Protein AF-A0A7K2YMS4-F1 (afdb_monomer_lite)

Radius of gyration: 18.71 Å; chains: 1; bounding box: 69×45×43 Å

Secondary structure (DSSP, 8-state):
----SSSHHHHHHHHHHHTT---EEEEEETTTTEE-SS-BSSHHHHHHHHHHHHHHHSS-GGGGGGEEEEEE-HHHHHHHHHHTT-TT---SSPBPPS---PPPHHHHHHHHHTTT--TT-HHHHHHHHHHHHHTTSPPPPPPP-

Sequence (145 aa):
MTTTTTDGCGLLAELLAAKQLDIGIIWHCASCPVQGRRIHHHIDAARHDAAYHAIGHHRDTFALTHITLRLIGERERQVRLTSARDTAVLLVPPLEPWDTDPLSPLQLERACDAVDCAPDARHRRRRKETAAVDERTPAPPMPRR

Structure (mmCIF, N/CA/C/O backbone):
data_AF-A0A7K2YMS4-F1
#
_entry.id   AF-A0A7K2YMS4-F1
#
loop_
_atom_site.group_PDB
_atom_site.id
_atom_site.type_symbol
_atom_site.label_atom_id
_atom_site.label_alt_id
_atom_site.label_comp_id
_atom_site.label_asym_id
_atom_site.label_entity_id
_atom_site.label_seq_id
_atom_site.pdbx_PDB_ins_code
_atom_site.Cartn_x
_atom_site.Cartn_y
_atom_site.Cartn_z
_atom_site.occupancy
_atom_site.B_iso_or_equiv
_atom_site.auth_seq_id
_atom_site.auth_comp_id
_atom_site.auth_asym_id
_atom_site.auth_atom_id
_atom_site.pdbx_PDB_model_num
ATOM 1 N N . MET A 1 1 ? -10.713 -21.580 -15.108 1.00 33.06 1 MET A N 1
ATOM 2 C CA . MET A 1 1 ? -9.999 -21.249 -13.857 1.00 33.06 1 MET A CA 1
ATOM 3 C C . MET A 1 1 ? -10.353 -19.815 -13.506 1.00 33.06 1 MET A C 1
ATOM 5 O O . MET A 1 1 ? -10.122 -18.938 -14.322 1.00 33.06 1 MET A O 1
ATOM 9 N N . THR A 1 2 ? -11.036 -19.606 -12.384 1.00 32.66 2 THR A N 1
ATOM 10 C CA . THR A 1 2 ? -11.637 -18.329 -11.961 1.00 32.66 2 THR A CA 1
ATOM 11 C C . THR A 1 2 ? -10.658 -17.520 -11.112 1.00 32.66 2 THR A C 1
ATOM 13 O O . THR A 1 2 ? -10.420 -17.846 -9.952 1.00 32.66 2 THR A O 1
ATOM 16 N N . THR A 1 3 ? -10.078 -16.478 -11.702 1.00 38.44 3 THR A N 1
ATOM 17 C CA . THR A 1 3 ? -9.278 -15.441 -11.038 1.00 38.44 3 THR A CA 1
ATOM 18 C C . THR A 1 3 ? -10.214 -14.357 -10.502 1.00 38.44 3 THR A C 1
ATOM 20 O O . THR A 1 3 ? -10.563 -13.435 -11.233 1.00 38.44 3 THR A O 1
ATOM 23 N N . THR A 1 4 ? -10.678 -14.479 -9.255 1.00 40.62 4 THR A N 1
ATOM 24 C CA . THR A 1 4 ? -11.710 -13.563 -8.720 1.00 40.62 4 THR A CA 1
ATOM 25 C C . THR A 1 4 ? -11.505 -13.161 -7.259 1.00 40.62 4 THR A C 1
ATOM 27 O O . THR A 1 4 ? -12.470 -13.011 -6.517 1.00 40.62 4 THR A O 1
ATOM 30 N N . THR A 1 5 ? -10.265 -12.975 -6.805 1.00 43.66 5 THR A N 1
ATOM 31 C CA . THR A 1 5 ? -10.010 -12.577 -5.404 1.00 43.66 5 THR A CA 1
ATOM 32 C C . THR A 1 5 ? -9.341 -11.215 -5.220 1.00 43.66 5 THR A C 1
ATOM 34 O O . THR A 1 5 ? -9.448 -10.660 -4.131 1.00 43.66 5 THR A O 1
ATOM 37 N N . THR A 1 6 ? -8.763 -10.599 -6.257 1.00 47.28 6 THR A N 1
ATOM 38 C CA . THR A 1 6 ? -8.071 -9.297 -6.109 1.00 47.28 6 THR A CA 1
ATOM 39 C C . THR A 1 6 ? -8.922 -8.082 -6.514 1.00 47.28 6 THR A C 1
ATOM 41 O O . THR A 1 6 ? -8.663 -6.980 -6.031 1.00 47.28 6 THR A O 1
ATOM 44 N N . ASP A 1 7 ? -9.970 -8.267 -7.326 1.00 53.38 7 ASP A N 1
ATOM 45 C CA . ASP A 1 7 ? -10.845 -7.171 -7.797 1.00 53.38 7 ASP A CA 1
ATOM 46 C C . ASP A 1 7 ? -12.041 -6.889 -6.878 1.00 53.38 7 ASP A C 1
ATOM 48 O O . ASP A 1 7 ? -12.624 -5.804 -6.914 1.00 53.38 7 ASP A O 1
ATOM 52 N N . GLY A 1 8 ? -12.381 -7.830 -5.991 1.00 55.91 8 GLY A N 1
ATOM 53 C CA . GLY A 1 8 ? -13.523 -7.691 -5.084 1.00 55.91 8 GLY A CA 1
ATOM 54 C C . GLY A 1 8 ? -13.382 -6.530 -4.096 1.00 55.91 8 GLY A C 1
ATOM 55 O O . GLY A 1 8 ? -14.371 -5.876 -3.783 1.00 55.91 8 GLY A O 1
ATOM 56 N N . CYS A 1 9 ? -12.161 -6.223 -3.639 1.00 58.75 9 CYS A N 1
ATOM 57 C CA . CYS A 1 9 ? -11.933 -5.117 -2.702 1.00 58.75 9 CYS A CA 1
ATOM 58 C C . CYS A 1 9 ? -12.060 -3.740 -3.367 1.00 58.75 9 CYS A C 1
ATOM 60 O O . CYS A 1 9 ? -12.560 -2.816 -2.733 1.00 58.75 9 CYS A O 1
ATOM 62 N N . GLY A 1 10 ? -11.620 -3.596 -4.621 1.00 61.56 10 GLY A N 1
ATOM 63 C CA . GLY A 1 10 ? -11.646 -2.316 -5.338 1.00 61.56 10 GLY A CA 1
ATOM 64 C C . GLY A 1 10 ? -13.066 -1.926 -5.718 1.00 61.56 10 GLY A C 1
ATOM 65 O O . GLY A 1 10 ? -13.541 -0.866 -5.318 1.00 61.56 10 GLY A O 1
ATOM 66 N N . LEU A 1 11 ? -13.783 -2.849 -6.364 1.00 64.31 11 LEU A N 1
ATOM 67 C CA . LEU A 1 11 ? -15.171 -2.632 -6.762 1.00 64.31 11 LEU A CA 1
ATOM 68 C C . LEU A 1 11 ? -16.078 -2.399 -5.545 1.00 64.31 11 LEU A C 1
ATOM 70 O O . LEU A 1 11 ? -16.936 -1.522 -5.569 1.00 64.31 11 LEU A O 1
ATOM 74 N N . LEU A 1 12 ? -15.879 -3.149 -4.456 1.00 65.19 12 LEU A N 1
ATOM 75 C CA . LEU A 1 12 ? -16.646 -2.951 -3.229 1.00 65.19 12 LEU A CA 1
ATOM 76 C C . LEU A 1 12 ? -16.321 -1.602 -2.570 1.00 65.19 12 LEU A C 1
ATOM 78 O O . LEU A 1 12 ? -17.242 -0.914 -2.147 1.00 65.19 12 LEU A O 1
ATOM 82 N N . ALA A 1 13 ? -15.054 -1.183 -2.514 1.00 62.00 13 ALA A N 1
ATOM 83 C CA . ALA A 1 13 ? -14.692 0.131 -1.982 1.00 62.00 13 ALA A CA 1
ATOM 84 C C . ALA A 1 13 ? -15.297 1.275 -2.808 1.00 62.00 13 ALA A C 1
ATOM 86 O O . ALA A 1 13 ? -15.860 2.202 -2.233 1.00 62.00 13 ALA A O 1
ATOM 87 N N . GLU A 1 14 ? -15.247 1.190 -4.137 1.00 66.44 14 GLU A N 1
ATOM 88 C CA . GLU A 1 14 ? -15.843 2.181 -5.039 1.00 66.44 14 GLU A CA 1
ATOM 89 C C . GLU A 1 14 ? -17.368 2.240 -4.896 1.00 66.44 14 GLU A C 1
ATOM 91 O O . GLU A 1 14 ? -17.947 3.323 -4.779 1.00 66.44 14 GLU A O 1
ATOM 96 N N . LEU A 1 15 ? -18.027 1.080 -4.828 1.00 63.38 15 LEU A N 1
ATOM 97 C CA . LEU A 1 15 ? -19.471 0.993 -4.616 1.00 63.38 15 LEU A CA 1
ATOM 98 C C . LEU A 1 15 ? -19.884 1.535 -3.245 1.00 63.38 15 LEU A C 1
ATOM 100 O O . LEU A 1 15 ? -20.904 2.213 -3.138 1.00 63.38 15 LEU A O 1
ATOM 104 N N . LEU A 1 16 ? -19.110 1.267 -2.193 1.00 63.38 16 LEU A N 1
ATOM 105 C CA . LEU A 1 16 ? -19.408 1.757 -0.849 1.00 63.38 16 LEU A CA 1
ATOM 106 C C . LEU A 1 16 ? -19.089 3.256 -0.707 1.00 63.38 16 LEU A C 1
ATOM 108 O O . LEU A 1 16 ? -19.863 3.972 -0.071 1.00 63.38 16 LEU A O 1
ATOM 112 N N . ALA A 1 17 ? -18.054 3.763 -1.383 1.00 60.44 17 ALA A N 1
ATOM 113 C CA . ALA A 1 17 ? -17.784 5.197 -1.499 1.00 60.44 17 ALA A CA 1
ATOM 114 C C . ALA A 1 17 ? -18.919 5.929 -2.239 1.00 60.44 17 ALA A C 1
ATOM 116 O O . ALA A 1 17 ? -19.362 6.990 -1.799 1.00 60.44 17 ALA A O 1
ATOM 117 N N . ALA A 1 18 ? -19.474 5.331 -3.301 1.00 63.12 18 ALA A N 1
ATOM 118 C CA . ALA A 1 18 ? -20.666 5.845 -3.981 1.00 63.12 18 ALA A CA 1
ATOM 119 C C . ALA A 1 18 ? -21.921 5.837 -3.081 1.00 63.12 18 ALA A C 1
ATOM 121 O O . ALA A 1 18 ? -22.843 6.626 -3.290 1.00 63.12 18 ALA A O 1
ATOM 122 N N . LYS A 1 19 ? -21.951 4.980 -2.052 1.00 64.00 19 LYS A N 1
ATOM 123 C CA . LYS A 1 19 ? -22.968 4.963 -0.986 1.00 64.00 19 LYS A CA 1
ATOM 124 C C . LYS A 1 19 ? -22.626 5.870 0.208 1.00 64.00 19 LYS A C 1
ATOM 126 O O . LYS A 1 19 ? -23.338 5.814 1.204 1.00 64.00 19 LYS A O 1
ATOM 131 N N . GLN A 1 20 ? -21.590 6.711 0.101 1.00 62.38 20 GLN A N 1
ATOM 132 C CA . GLN A 1 20 ? -21.091 7.608 1.158 1.00 62.38 20 GLN A CA 1
ATOM 133 C C . GLN A 1 20 ? -20.643 6.893 2.442 1.00 62.38 20 GLN A C 1
ATOM 135 O O . GLN A 1 20 ? -20.592 7.500 3.509 1.00 62.38 20 GLN A O 1
ATOM 140 N N . LEU A 1 21 ? -20.305 5.605 2.363 1.00 62.16 21 LEU A N 1
ATOM 141 C CA . LEU A 1 21 ? -19.732 4.895 3.498 1.00 62.16 21 LEU A CA 1
ATOM 142 C C . LEU A 1 21 ? -18.247 5.247 3.594 1.00 62.16 21 LEU A C 1
ATOM 144 O O . LEU A 1 21 ? -17.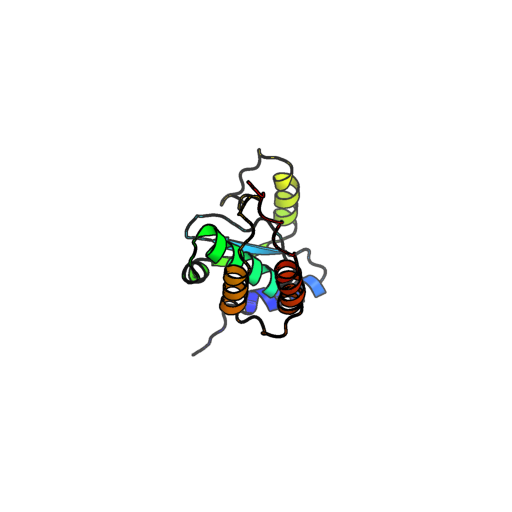506 5.112 2.619 1.00 62.16 21 LEU A O 1
ATOM 148 N N . ASP A 1 22 ? -17.818 5.705 4.770 1.00 70.12 22 ASP A N 1
ATOM 149 C CA . ASP A 1 22 ? -16.439 6.117 5.036 1.00 70.12 22 ASP A CA 1
ATOM 150 C C . ASP A 1 22 ? -15.529 4.887 5.165 1.00 70.12 22 ASP A C 1
ATOM 152 O O . ASP A 1 22 ? -15.250 4.378 6.256 1.00 70.12 22 ASP A O 1
ATOM 156 N N . ILE A 1 23 ? -15.139 4.352 4.007 1.00 78.75 23 ILE A N 1
ATOM 157 C CA . ILE A 1 23 ? -14.329 3.145 3.875 1.00 78.75 23 ILE A CA 1
ATOM 158 C C . ILE A 1 23 ? -12.979 3.497 3.268 1.00 78.75 23 ILE A C 1
ATOM 160 O O . ILE A 1 23 ? -12.867 4.202 2.262 1.00 78.75 23 ILE A O 1
ATOM 164 N N . GLY A 1 24 ? -11.940 2.983 3.913 1.00 88.50 24 GLY A N 1
ATOM 165 C CA . GLY A 1 24 ? -10.562 3.084 3.469 1.00 88.50 24 GLY A CA 1
ATOM 166 C C . GLY A 1 24 ? -10.006 1.737 3.028 1.00 88.50 24 GLY A C 1
ATOM 167 O O . GLY A 1 24 ? -10.483 0.681 3.439 1.00 88.50 24 GLY A O 1
ATOM 168 N N . ILE A 1 25 ? -8.950 1.782 2.228 1.00 91.25 25 ILE A N 1
ATOM 169 C CA . ILE A 1 25 ? -8.142 0.639 1.819 1.00 91.25 25 ILE A CA 1
ATOM 170 C C . ILE A 1 25 ? -6.756 0.820 2.430 1.00 91.25 25 ILE A C 1
ATOM 172 O O . ILE A 1 25 ? -6.129 1.871 2.286 1.00 91.25 25 ILE A O 1
ATOM 176 N N . ILE A 1 26 ? -6.276 -0.218 3.100 1.00 93.25 26 ILE A N 1
ATOM 177 C CA . ILE A 1 26 ? -4.902 -0.322 3.592 1.00 93.25 26 ILE A CA 1
ATOM 178 C C . ILE A 1 26 ? -4.280 -1.610 3.061 1.00 93.25 26 ILE A C 1
ATOM 180 O O . ILE A 1 26 ? -4.984 -2.489 2.563 1.00 93.25 26 ILE A O 1
ATOM 184 N N . TRP A 1 27 ? -2.976 -1.760 3.248 1.00 94.50 27 TRP A N 1
ATOM 185 C CA . TRP A 1 27 ? -2.283 -3.024 3.046 1.00 94.50 27 TRP A CA 1
ATOM 186 C C . TRP A 1 27 ? -1.751 -3.588 4.369 1.00 94.50 27 TRP A C 1
ATOM 188 O O . TRP A 1 27 ? -1.592 -2.862 5.351 1.00 94.50 27 TRP A O 1
ATOM 198 N N . HIS A 1 28 ? -1.488 -4.890 4.403 1.00 95.12 28 HIS A N 1
ATOM 199 C CA . HIS A 1 28 ? -0.872 -5.604 5.519 1.00 95.12 28 HIS A CA 1
ATOM 200 C C . HIS A 1 28 ? 0.167 -6.589 4.982 1.00 95.12 28 HIS A C 1
ATOM 202 O O . HIS A 1 28 ? -0.175 -7.436 4.156 1.00 95.12 28 HIS A O 1
ATOM 208 N N . CYS A 1 29 ? 1.409 -6.473 5.452 1.00 93.94 29 CYS A N 1
ATOM 209 C CA . CYS A 1 29 ? 2.521 -7.345 5.100 1.00 93.94 29 CYS A CA 1
ATOM 210 C C . CYS A 1 29 ? 2.689 -8.440 6.152 1.00 93.94 29 CYS A C 1
ATOM 212 O O . CYS A 1 29 ? 3.035 -8.151 7.294 1.00 93.94 29 CYS A O 1
ATOM 214 N N . ALA A 1 30 ? 2.500 -9.699 5.758 1.00 93.00 30 ALA A N 1
ATOM 215 C CA . ALA A 1 30 ? 2.682 -10.841 6.648 1.00 93.00 30 ALA A CA 1
ATOM 216 C C . ALA A 1 30 ? 4.164 -11.164 6.934 1.00 93.00 30 ALA A C 1
ATOM 218 O O . ALA A 1 30 ? 4.447 -11.872 7.898 1.00 93.00 30 ALA A O 1
ATOM 219 N N . SER A 1 31 ? 5.102 -10.659 6.122 1.00 90.81 31 SER A N 1
ATOM 220 C CA . SER A 1 31 ? 6.537 -10.954 6.259 1.00 90.81 31 SER A CA 1
ATOM 221 C C . SER A 1 31 ? 7.223 -10.166 7.378 1.00 90.81 31 SER A C 1
ATOM 223 O O . SER A 1 31 ? 8.041 -10.728 8.099 1.00 90.81 31 SER A O 1
ATOM 225 N N . CYS A 1 32 ? 6.916 -8.874 7.535 1.00 90.25 32 CYS A N 1
ATOM 226 C CA . CYS A 1 32 ? 7.439 -8.025 8.622 1.00 90.25 32 CYS A CA 1
ATOM 227 C C . CYS A 1 32 ? 6.345 -7.591 9.622 1.00 90.25 32 CYS A C 1
ATOM 229 O O . CYS A 1 32 ? 6.501 -6.585 10.307 1.00 90.25 32 CYS A O 1
ATOM 231 N N . PRO A 1 33 ? 5.300 -8.421 9.789 1.00 90.31 33 PRO A N 1
ATOM 232 C CA . PRO A 1 33 ? 3.972 -8.091 10.345 1.00 90.31 33 PRO A CA 1
ATOM 233 C C . PRO A 1 33 ? 3.694 -6.599 10.600 1.00 90.31 33 PRO A C 1
ATOM 235 O O . PRO A 1 33 ? 3.481 -6.187 11.739 1.00 90.31 33 PRO A O 1
ATOM 238 N N . VAL A 1 34 ? 3.668 -5.781 9.544 1.00 91.25 34 VAL A N 1
ATOM 239 C CA . VAL A 1 34 ? 3.253 -4.368 9.622 1.00 91.25 34 VAL A CA 1
ATOM 240 C C . VAL A 1 34 ? 2.093 -4.093 8.685 1.00 91.25 34 VAL A C 1
ATOM 242 O O . VAL A 1 34 ? 1.830 -4.832 7.735 1.00 91.25 34 VAL A O 1
ATOM 245 N N . GLN A 1 35 ? 1.400 -2.992 8.931 1.00 92.38 35 GLN A N 1
ATOM 246 C CA . GLN A 1 35 ? 0.328 -2.523 8.067 1.00 92.38 35 GLN A CA 1
ATOM 247 C C . GLN A 1 35 ? 0.549 -1.092 7.597 1.00 92.38 35 GLN A C 1
ATOM 249 O O . GLN A 1 35 ? 1.140 -0.264 8.294 1.00 92.38 35 GLN A O 1
ATOM 254 N N . GLY A 1 36 ? 0.001 -0.806 6.420 1.00 90.06 36 GLY A N 1
ATOM 255 C CA . GLY A 1 36 ? 0.069 0.494 5.783 1.00 90.06 36 GLY A CA 1
ATOM 256 C C . GLY A 1 36 ? -0.459 1.588 6.694 1.00 90.06 36 GLY A C 1
ATOM 257 O O . GLY A 1 36 ? -1.540 1.489 7.288 1.00 90.06 36 GLY A O 1
ATOM 258 N N . ARG A 1 37 ? 0.336 2.648 6.805 1.00 87.06 37 ARG A N 1
ATOM 259 C CA . ARG A 1 37 ? -0.022 3.844 7.564 1.00 87.06 37 ARG A CA 1
ATOM 260 C C . ARG A 1 37 ? -1.065 4.683 6.835 1.00 87.06 37 ARG A C 1
ATOM 262 O O . ARG A 1 37 ? -1.962 5.235 7.470 1.00 87.06 37 ARG A O 1
ATOM 269 N N . ARG A 1 38 ? -0.925 4.811 5.515 1.00 87.56 38 ARG A N 1
ATOM 270 C CA . ARG A 1 38 ? -1.814 5.623 4.683 1.00 87.56 38 ARG A CA 1
ATOM 271 C C . ARG A 1 38 ? -3.118 4.882 4.424 1.00 87.56 38 ARG A C 1
ATOM 273 O O . ARG A 1 38 ? -3.132 3.678 4.187 1.00 87.56 38 ARG A O 1
ATOM 280 N N . ILE A 1 39 ? -4.207 5.638 4.470 1.00 89.56 39 ILE A N 1
ATOM 281 C CA . ILE A 1 39 ? -5.538 5.163 4.114 1.00 89.56 39 ILE A CA 1
ATOM 282 C C . ILE A 1 39 ? -5.815 5.650 2.699 1.00 89.56 39 ILE A C 1
ATOM 284 O O . ILE A 1 39 ? -5.781 6.853 2.440 1.00 89.56 39 ILE A O 1
ATOM 288 N N . HIS A 1 40 ? -6.071 4.716 1.793 1.00 89.56 40 HIS A N 1
ATOM 289 C CA . HIS A 1 40 ? -6.345 4.998 0.390 1.00 89.56 40 HIS A CA 1
ATOM 290 C C . HIS A 1 40 ? -7.833 4.833 0.100 1.00 89.56 40 HIS A C 1
ATOM 292 O O . HIS A 1 40 ? -8.519 4.061 0.761 1.00 89.56 40 HIS A O 1
ATOM 298 N N . HIS A 1 41 ? -8.327 5.526 -0.919 1.00 84.38 41 HIS A N 1
ATOM 299 C CA . HIS A 1 41 ? -9.709 5.375 -1.395 1.00 84.38 41 HIS A CA 1
ATOM 300 C C . HIS A 1 41 ? -9.786 4.714 -2.777 1.00 84.38 41 HIS A C 1
ATOM 302 O O . HIS A 1 41 ? -10.873 4.454 -3.276 1.00 84.38 41 HIS A O 1
ATOM 308 N N . HIS A 1 42 ? -8.632 4.428 -3.384 1.00 83.62 42 HIS A N 1
ATOM 309 C CA . HIS A 1 42 ? -8.517 3.772 -4.680 1.00 83.62 42 HIS A CA 1
ATOM 310 C C . HIS A 1 42 ? -7.607 2.552 -4.555 1.00 83.62 42 HIS A C 1
ATOM 312 O O . HIS A 1 42 ? -6.540 2.643 -3.936 1.00 83.62 42 HIS A O 1
ATOM 318 N N . ILE A 1 43 ? -8.004 1.426 -5.155 1.00 84.44 43 ILE A N 1
ATOM 319 C CA . ILE A 1 43 ? -7.256 0.168 -5.039 1.00 84.44 43 ILE A CA 1
ATOM 320 C C . ILE A 1 43 ? -5.840 0.301 -5.596 1.00 84.44 43 ILE A C 1
ATOM 322 O O . ILE A 1 43 ? -4.888 -0.110 -4.938 1.00 84.44 43 ILE A O 1
ATOM 326 N N . ASP A 1 44 ? -5.683 0.961 -6.744 1.00 85.12 44 ASP A N 1
ATOM 327 C CA . ASP A 1 44 ? -4.361 1.164 -7.337 1.00 85.12 44 ASP A CA 1
ATOM 328 C C . ASP A 1 44 ? -3.436 1.957 -6.418 1.00 85.12 44 ASP A C 1
ATOM 330 O O . ASP A 1 44 ? -2.280 1.580 -6.260 1.00 85.12 44 ASP A O 1
ATOM 334 N N . ALA A 1 45 ? -3.924 3.007 -5.752 1.00 85.75 45 ALA A N 1
ATOM 335 C CA . ALA A 1 45 ? -3.101 3.777 -4.821 1.00 85.75 45 ALA A CA 1
ATOM 336 C C . ALA A 1 45 ? -2.605 2.903 -3.655 1.00 85.75 45 ALA A C 1
ATOM 338 O O . ALA A 1 45 ? -1.425 2.955 -3.309 1.00 85.75 45 ALA A O 1
ATOM 339 N N . ALA A 1 46 ? -3.471 2.032 -3.124 1.00 90.38 46 ALA A N 1
ATOM 340 C CA . ALA A 1 46 ? -3.099 1.075 -2.084 1.00 90.38 46 ALA A CA 1
ATOM 341 C C . ALA A 1 46 ? -2.102 0.013 -2.580 1.00 90.38 46 ALA A C 1
ATOM 343 O O . ALA A 1 46 ? -1.167 -0.323 -1.855 1.00 90.38 46 ALA A O 1
ATOM 344 N N . ARG A 1 47 ? -2.268 -0.492 -3.813 1.00 90.38 47 ARG A N 1
ATOM 345 C CA . ARG A 1 47 ? -1.327 -1.437 -4.445 1.00 90.38 47 ARG A CA 1
ATOM 346 C C . ARG A 1 47 ? 0.051 -0.810 -4.632 1.00 90.38 47 ARG A C 1
ATOM 348 O O . ARG A 1 47 ? 1.051 -1.442 -4.312 1.0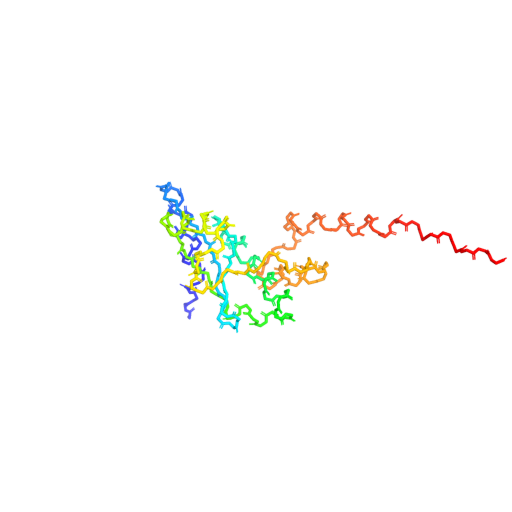0 90.38 47 ARG A O 1
ATOM 355 N N . HIS A 1 48 ? 0.111 0.437 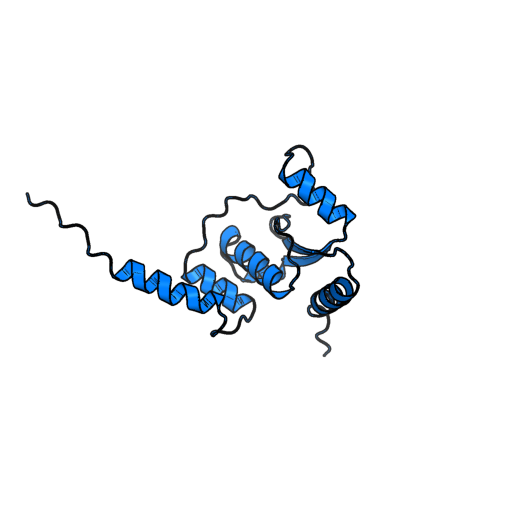-5.095 1.00 90.19 48 HIS A N 1
ATOM 356 C CA . HIS A 1 48 ? 1.380 1.149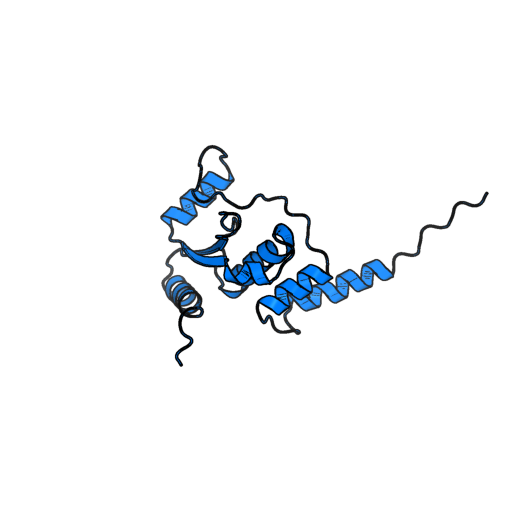 -5.235 1.00 90.19 48 HIS A CA 1
ATOM 357 C C . HIS A 1 48 ? 2.056 1.340 -3.876 1.00 90.19 48 HIS A C 1
ATOM 359 O O . HIS A 1 48 ? 3.236 1.049 -3.746 1.00 90.19 48 HIS A O 1
ATOM 365 N N . ASP A 1 49 ? 1.320 1.764 -2.849 1.00 91.12 49 ASP A N 1
ATOM 366 C CA . ASP A 1 49 ? 1.867 1.931 -1.497 1.00 91.12 49 ASP A CA 1
ATOM 367 C C . ASP A 1 49 ? 2.409 0.600 -0.929 1.00 91.12 49 ASP A C 1
ATOM 369 O O . ASP A 1 49 ? 3.509 0.557 -0.385 1.00 91.12 49 ASP A O 1
ATOM 373 N N . ALA A 1 50 ? 1.708 -0.514 -1.168 1.00 92.31 50 ALA A N 1
ATOM 374 C CA . ALA A 1 50 ? 2.183 -1.861 -0.840 1.00 92.31 50 ALA A CA 1
ATOM 375 C C . ALA A 1 50 ? 3.461 -2.255 -1.605 1.00 92.31 50 ALA A C 1
ATOM 377 O O . ALA A 1 50 ? 4.383 -2.831 -1.028 1.00 92.31 50 ALA A O 1
ATOM 378 N N . ALA A 1 51 ? 3.547 -1.935 -2.899 1.00 92.00 51 ALA A N 1
ATOM 379 C CA . ALA A 1 51 ? 4.745 -2.184 -3.700 1.00 92.00 51 ALA A CA 1
ATOM 380 C C . ALA A 1 51 ? 5.936 -1.343 -3.238 1.00 92.00 51 ALA A C 1
ATOM 382 O O . ALA A 1 51 ? 7.076 -1.810 -3.279 1.00 92.00 51 ALA A O 1
ATOM 383 N N . TYR A 1 52 ? 5.678 -0.128 -2.748 1.00 90.81 52 TYR A N 1
ATOM 384 C CA . TYR A 1 52 ? 6.719 0.712 -2.168 1.00 90.81 52 TYR A CA 1
ATOM 385 C C . TYR A 1 52 ? 7.291 0.066 -0.909 1.00 90.81 52 TYR A C 1
ATOM 387 O O . TYR A 1 52 ? 8.511 0.005 -0.772 1.00 90.81 52 TYR A O 1
ATOM 395 N N . HIS A 1 53 ? 6.436 -0.484 -0.047 1.00 91.75 53 HIS A N 1
ATOM 396 C CA . HIS A 1 53 ? 6.874 -1.260 1.108 1.00 91.75 53 HIS A CA 1
ATOM 397 C C . HIS A 1 53 ? 7.684 -2.499 0.691 1.00 91.75 53 HIS A C 1
ATOM 399 O O . HIS A 1 53 ? 8.808 -2.688 1.154 1.00 91.75 53 HIS A O 1
ATOM 405 N N . ALA A 1 54 ? 7.170 -3.316 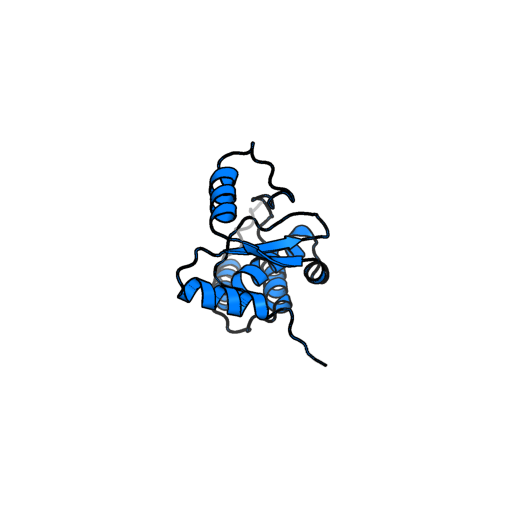-0.235 1.00 91.88 54 ALA A N 1
ATOM 406 C CA . ALA A 1 54 ? 7.862 -4.517 -0.708 1.00 91.88 54 ALA A CA 1
ATOM 407 C C . ALA A 1 54 ? 9.286 -4.211 -1.214 1.00 91.88 54 ALA A C 1
ATOM 409 O O . ALA A 1 54 ? 10.264 -4.820 -0.785 1.00 91.88 54 ALA A O 1
ATOM 410 N N . ILE A 1 55 ? 9.440 -3.207 -2.073 1.00 90.62 55 ILE A N 1
ATOM 411 C CA . ILE A 1 55 ? 10.738 -2.902 -2.688 1.00 90.62 55 ILE A CA 1
ATOM 412 C C . ILE A 1 55 ? 11.623 -2.033 -1.791 1.00 90.62 55 ILE A C 1
ATOM 414 O O . ILE A 1 55 ? 12.848 -2.149 -1.841 1.00 90.62 55 ILE A O 1
ATOM 418 N N . GLY A 1 56 ? 11.042 -1.156 -0.979 1.00 87.31 56 GLY A N 1
ATOM 419 C CA . GLY A 1 56 ? 11.795 -0.291 -0.073 1.00 87.31 56 GLY A CA 1
ATOM 420 C C . GLY A 1 56 ? 12.310 -1.030 1.138 1.00 87.31 56 GLY A C 1
ATOM 421 O O . GLY A 1 56 ? 13.494 -0.949 1.459 1.00 87.31 56 GLY A O 1
ATOM 422 N N . HIS A 1 57 ? 11.421 -1.785 1.773 1.00 89.06 57 HIS A N 1
ATOM 423 C CA . HIS A 1 57 ? 11.720 -2.490 3.003 1.00 89.06 57 HIS A CA 1
ATOM 424 C C . HIS A 1 57 ? 12.332 -3.866 2.733 1.00 89.06 57 HIS A C 1
ATOM 426 O O . HIS A 1 57 ? 13.420 -4.164 3.223 1.00 89.06 57 HIS A O 1
ATOM 432 N N . HIS A 1 58 ? 11.682 -4.692 1.908 1.00 89.06 58 HIS A N 1
ATOM 433 C CA . HIS A 1 58 ? 12.161 -6.053 1.639 1.00 89.06 58 HIS A CA 1
ATOM 434 C C . HIS A 1 58 ? 13.189 -6.131 0.507 1.00 89.06 58 HIS A C 1
ATOM 436 O O . HIS A 1 58 ? 13.830 -7.166 0.346 1.00 89.06 58 HIS A O 1
ATOM 442 N N . ARG A 1 59 ? 13.381 -5.046 -0.260 1.00 88.31 59 ARG A N 1
ATOM 443 C CA . ARG A 1 59 ? 14.273 -5.002 -1.435 1.00 88.31 59 ARG A CA 1
ATOM 444 C C . ARG A 1 59 ? 13.949 -6.066 -2.488 1.00 88.31 59 ARG A C 1
ATOM 446 O O . ARG A 1 59 ? 14.802 -6.394 -3.309 1.00 88.31 59 ARG A O 1
ATOM 453 N N . ASP A 1 60 ? 12.711 -6.555 -2.490 1.00 86.00 60 ASP A N 1
ATOM 454 C CA . ASP A 1 60 ? 12.267 -7.664 -3.326 1.00 86.00 60 ASP A CA 1
ATOM 455 C C . ASP A 1 60 ? 10.788 -7.502 -3.702 1.00 86.00 60 ASP A C 1
ATOM 457 O O . ASP A 1 60 ? 9.933 -7.215 -2.864 1.00 86.00 60 ASP A O 1
ATOM 461 N N . THR A 1 61 ? 10.480 -7.716 -4.979 1.00 84.50 61 THR A N 1
ATOM 462 C CA . THR A 1 61 ? 9.110 -7.751 -5.496 1.00 84.50 61 THR A CA 1
ATOM 463 C C . THR A 1 61 ? 8.343 -8.990 -5.041 1.00 84.50 61 THR A C 1
ATOM 465 O O . THR A 1 61 ? 7.123 -8.923 -4.935 1.00 84.50 61 THR A O 1
ATOM 468 N N . PHE A 1 62 ? 9.013 -10.105 -4.722 1.00 87.75 62 PHE A N 1
ATOM 469 C CA . PHE A 1 62 ? 8.347 -11.320 -4.236 1.00 87.75 62 PHE A CA 1
ATOM 470 C C . PHE A 1 62 ? 7.573 -11.080 -2.931 1.00 87.75 62 PHE A C 1
ATOM 472 O O . PHE A 1 62 ? 6.521 -11.685 -2.712 1.00 87.75 62 PHE A O 1
ATOM 479 N N . ALA A 1 63 ? 8.023 -10.125 -2.107 1.00 87.56 63 ALA A N 1
ATOM 480 C CA . ALA A 1 63 ? 7.343 -9.735 -0.875 1.00 87.56 63 ALA A CA 1
ATOM 481 C C . ALA A 1 63 ? 5.896 -9.255 -1.098 1.00 87.56 63 ALA A C 1
ATOM 483 O O . ALA A 1 63 ? 5.076 -9.401 -0.195 1.00 87.56 63 ALA A O 1
ATOM 484 N N . LEU A 1 64 ? 5.540 -8.772 -2.298 1.00 88.31 64 LEU A N 1
ATOM 485 C CA . LEU A 1 64 ? 4.156 -8.418 -2.646 1.00 88.31 64 LEU A CA 1
ATOM 486 C C . LEU A 1 64 ? 3.180 -9.586 -2.486 1.00 88.31 64 LEU A C 1
ATOM 488 O O . LEU A 1 64 ? 2.028 -9.364 -2.128 1.00 88.31 64 LEU A O 1
ATOM 492 N N . THR A 1 65 ? 3.629 -10.826 -2.699 1.00 90.94 65 THR A N 1
ATOM 493 C CA . THR A 1 65 ? 2.785 -12.022 -2.526 1.00 90.94 65 THR A CA 1
ATOM 494 C C . THR A 1 65 ? 2.374 -12.252 -1.068 1.00 90.94 65 THR A C 1
ATOM 496 O O . THR A 1 65 ? 1.381 -12.927 -0.799 1.00 90.94 65 THR A O 1
ATOM 499 N N . HIS A 1 66 ? 3.104 -11.652 -0.125 1.00 92.12 66 HIS A N 1
ATOM 500 C CA . HIS A 1 66 ? 2.822 -11.678 1.307 1.00 92.12 66 HIS A CA 1
ATOM 501 C C . HIS A 1 66 ? 2.071 -10.429 1.787 1.00 92.12 66 HIS A C 1
ATOM 503 O O . HIS A 1 66 ? 1.818 -10.292 2.988 1.00 92.12 66 HIS A O 1
ATOM 509 N N . ILE A 1 67 ? 1.713 -9.519 0.875 1.00 93.06 67 ILE A N 1
ATOM 510 C CA . ILE A 1 67 ? 0.967 -8.305 1.187 1.00 93.06 67 ILE A CA 1
ATOM 511 C C . ILE A 1 67 ? -0.480 -8.456 0.729 1.00 93.06 67 ILE A C 1
ATOM 513 O O . ILE A 1 67 ? -0.775 -8.772 -0.419 1.00 93.06 67 ILE A O 1
ATOM 517 N N . THR A 1 68 ? -1.405 -8.191 1.645 1.00 94.75 68 THR A N 1
ATOM 518 C CA . THR A 1 68 ? -2.847 -8.243 1.384 1.00 94.75 68 THR A CA 1
ATOM 519 C C . THR A 1 68 ? -3.462 -6.861 1.517 1.00 94.75 68 THR A C 1
ATOM 521 O O . THR A 1 68 ? -3.041 -6.072 2.362 1.00 94.75 68 THR A O 1
ATOM 524 N N . LEU A 1 69 ? -4.467 -6.560 0.693 1.00 93.56 69 LEU A N 1
ATOM 525 C CA . LEU A 1 69 ? -5.280 -5.356 0.850 1.00 93.56 69 LEU A CA 1
ATOM 526 C C . LEU A 1 69 ? -6.465 -5.649 1.763 1.00 93.56 69 LEU A C 1
ATOM 528 O O . LEU A 1 69 ? -7.096 -6.699 1.656 1.00 93.56 69 LEU A O 1
ATOM 532 N N . ARG A 1 70 ? -6.785 -4.702 2.642 1.00 91.31 70 ARG A N 1
ATOM 533 C CA . ARG A 1 70 ? -7.901 -4.807 3.579 1.00 91.31 70 ARG A CA 1
ATOM 534 C C . ARG A 1 70 ? -8.747 -3.545 3.547 1.00 91.31 70 ARG A C 1
ATOM 536 O O . ARG A 1 70 ? -8.221 -2.433 3.538 1.00 91.31 70 ARG A O 1
ATOM 543 N N . LEU A 1 71 ? -10.061 -3.741 3.571 1.00 90.19 71 LEU A N 1
ATOM 544 C CA . LEU A 1 71 ? -11.025 -2.669 3.779 1.00 90.19 71 LEU A CA 1
ATOM 545 C C . LEU A 1 71 ? -11.116 -2.338 5.267 1.00 90.19 71 LEU A C 1
ATOM 547 O O . LEU A 1 71 ? -11.188 -3.235 6.110 1.00 90.19 71 LEU A O 1
ATOM 551 N N . ILE A 1 72 ? -11.139 -1.050 5.581 1.00 87.38 72 ILE A N 1
ATOM 552 C CA . ILE A 1 72 ? -11.343 -0.541 6.933 1.00 87.38 72 ILE A CA 1
ATOM 553 C C . ILE A 1 72 ? -12.576 0.351 6.960 1.00 87.38 72 ILE A C 1
ATOM 555 O O . ILE A 1 72 ? -12.768 1.181 6.075 1.00 87.38 72 ILE A O 1
ATOM 559 N N . GLY A 1 73 ? -13.418 0.165 7.972 1.00 85.81 73 GLY A N 1
ATOM 560 C CA . GLY A 1 73 ? -14.577 1.024 8.202 1.00 85.81 73 GLY A CA 1
ATOM 561 C C . GLY A 1 73 ? -14.231 2.262 9.030 1.00 85.81 73 GLY A C 1
ATOM 562 O O . GLY A 1 73 ? -13.143 2.369 9.604 1.00 85.81 73 GLY A O 1
ATOM 563 N N . GLU A 1 74 ? -15.211 3.151 9.156 1.00 85.88 74 GLU A N 1
ATOM 564 C CA . GLU A 1 74 ? -15.133 4.433 9.865 1.00 85.88 74 GLU A CA 1
ATOM 565 C C . GLU A 1 74 ? -14.494 4.330 11.259 1.00 85.88 74 GLU A C 1
ATOM 567 O O . GLU A 1 74 ? -13.566 5.071 11.580 1.00 85.88 74 GLU A O 1
ATOM 572 N N . ARG A 1 75 ? -14.922 3.361 12.083 1.00 84.00 75 ARG A N 1
ATOM 573 C CA . ARG A 1 75 ? -14.392 3.187 13.446 1.00 84.00 75 ARG A CA 1
ATOM 574 C C . ARG A 1 75 ? -12.883 2.944 13.454 1.00 84.00 75 ARG A C 1
ATOM 576 O O . ARG A 1 75 ? -12.174 3.531 14.266 1.00 84.00 75 ARG A O 1
ATOM 583 N N . GLU A 1 76 ? -12.384 2.082 12.572 1.00 86.56 76 GLU A N 1
ATOM 584 C CA . GLU A 1 76 ? -10.948 1.801 12.500 1.00 86.56 76 GLU A CA 1
ATOM 585 C C . GLU A 1 76 ? -10.181 2.983 11.901 1.00 86.56 76 GLU A C 1
ATOM 587 O O . GLU A 1 76 ? -9.110 3.337 12.394 1.00 86.56 76 GLU A O 1
ATOM 592 N N . ARG A 1 77 ? -10.744 3.631 10.876 1.00 83.62 77 ARG A N 1
ATOM 593 C CA . ARG A 1 77 ? -10.195 4.865 10.304 1.00 83.62 77 ARG A CA 1
ATOM 594 C C . ARG A 1 77 ? -10.016 5.935 11.380 1.00 83.62 77 ARG A C 1
ATOM 596 O O . ARG A 1 77 ? -8.932 6.505 11.479 1.00 83.62 77 ARG A O 1
ATOM 603 N N . GLN A 1 78 ? -11.017 6.143 12.232 1.00 83.81 78 GLN A N 1
ATOM 604 C CA . GLN A 1 78 ? -10.945 7.105 13.326 1.00 83.81 78 GLN A CA 1
ATOM 605 C C . GLN A 1 78 ? -9.854 6.738 14.336 1.00 83.81 78 GLN A C 1
ATOM 607 O O . GLN A 1 78 ? -9.049 7.598 14.687 1.00 83.81 78 GLN A O 1
ATOM 612 N N . VAL A 1 79 ? -9.768 5.463 14.739 1.00 82.94 79 VAL A N 1
ATOM 613 C CA . VAL A 1 79 ? -8.692 4.979 15.622 1.00 82.94 79 VAL A CA 1
ATOM 614 C C . VAL A 1 79 ? -7.322 5.227 14.994 1.00 82.94 79 VAL A C 1
ATOM 616 O O . VAL A 1 79 ? -6.419 5.690 15.677 1.00 82.94 79 VAL A O 1
ATOM 619 N N . ARG A 1 80 ? -7.133 4.982 13.695 1.00 83.56 80 ARG A N 1
ATOM 620 C CA . ARG A 1 80 ? -5.856 5.249 13.011 1.00 83.56 80 ARG A CA 1
ATOM 621 C C . ARG A 1 80 ? -5.508 6.730 12.968 1.00 83.56 80 ARG A C 1
ATOM 623 O O . ARG A 1 80 ? -4.355 7.082 13.199 1.00 83.56 80 ARG A O 1
ATOM 630 N N . LEU A 1 81 ? -6.484 7.591 12.681 1.00 77.62 81 LEU A N 1
ATOM 631 C CA . LEU A 1 81 ? -6.284 9.040 12.627 1.00 77.62 81 LEU A CA 1
ATOM 632 C C . LEU A 1 81 ? -5.904 9.616 13.997 1.00 77.62 81 LEU A C 1
ATOM 634 O O . LEU A 1 81 ? -5.077 10.526 14.061 1.00 77.62 81 LEU A O 1
ATOM 638 N N . THR A 1 82 ? -6.459 9.076 15.086 1.00 74.31 82 THR A N 1
ATOM 639 C CA . THR A 1 82 ? -6.083 9.468 16.451 1.00 74.31 82 THR A CA 1
ATOM 640 C C . THR A 1 82 ? -4.747 8.853 16.877 1.00 74.31 82 THR A C 1
ATOM 642 O O . THR A 1 82 ? -3.891 9.571 17.382 1.00 74.31 82 THR A O 1
ATOM 645 N N . SER A 1 83 ? -4.507 7.573 16.578 1.00 67.62 83 SER A N 1
ATOM 646 C CA . SER A 1 83 ? -3.254 6.857 16.896 1.00 67.62 83 SER A CA 1
ATOM 647 C C . SER A 1 83 ? -2.044 7.395 16.130 1.00 67.62 83 SER A C 1
ATOM 649 O O . SER A 1 83 ? -0.922 7.355 16.616 1.00 67.62 83 SER A O 1
ATOM 651 N N . ALA A 1 84 ? -2.236 7.946 14.928 1.00 61.31 84 ALA A N 1
ATOM 652 C CA . ALA A 1 84 ? -1.158 8.600 14.186 1.00 61.31 84 ALA A CA 1
ATOM 653 C C . ALA A 1 84 ? -0.598 9.838 14.912 1.00 61.31 84 ALA A C 1
ATOM 655 O O . ALA A 1 84 ? 0.514 10.263 14.602 1.00 61.31 84 ALA A O 1
ATOM 656 N N . ARG A 1 85 ? -1.364 10.410 15.852 1.00 61.66 85 ARG A N 1
ATOM 657 C CA . ARG A 1 85 ? -0.971 11.547 16.694 1.00 61.66 85 ARG A CA 1
ATOM 658 C C . ARG A 1 85 ? -0.486 11.123 18.081 1.00 61.66 85 ARG A C 1
ATOM 660 O O . ARG A 1 85 ? 0.172 11.923 18.735 1.00 61.66 85 ARG A O 1
ATOM 667 N N . ASP A 1 86 ? -0.810 9.905 18.509 1.00 52.28 86 ASP A N 1
ATOM 668 C CA . ASP A 1 86 ? -0.614 9.431 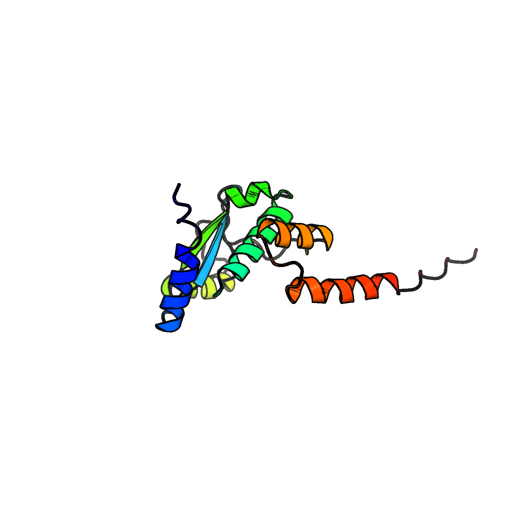19.876 1.00 52.28 86 ASP A CA 1
ATOM 669 C C . ASP A 1 86 ? 0.068 8.056 19.865 1.00 52.28 86 ASP A C 1
ATOM 671 O O . ASP A 1 86 ? -0.526 7.038 19.503 1.00 52.28 86 ASP A O 1
ATOM 675 N N . THR A 1 87 ? 1.349 8.019 20.234 1.00 53.09 87 THR A N 1
ATOM 676 C CA . THR A 1 87 ? 2.199 6.815 20.200 1.00 53.09 87 THR A CA 1
ATOM 677 C C . THR A 1 87 ? 1.750 5.714 21.167 1.00 53.09 87 THR A C 1
ATOM 679 O O . THR A 1 87 ? 2.279 4.605 21.106 1.00 53.09 87 THR A O 1
ATOM 682 N N . ALA A 1 88 ? 0.777 5.988 22.043 1.00 47.31 88 ALA A N 1
ATOM 683 C CA . ALA A 1 88 ? 0.278 5.051 23.045 1.00 47.31 88 ALA A CA 1
ATOM 684 C C . ALA A 1 88 ? -0.705 3.994 22.501 1.00 47.31 88 ALA A C 1
ATOM 686 O O . ALA A 1 88 ? -0.891 2.955 23.137 1.00 47.31 88 ALA A O 1
ATOM 687 N N . VAL A 1 89 ? -1.336 4.213 21.339 1.00 58.81 89 VAL A N 1
ATOM 688 C CA . VAL A 1 89 ? -2.251 3.216 20.759 1.00 58.81 89 VAL A CA 1
ATOM 689 C C . VAL A 1 89 ? -1.463 2.218 19.912 1.00 58.81 89 VAL A C 1
ATOM 691 O O . VAL A 1 89 ? -1.119 2.467 18.755 1.00 58.81 89 VAL A O 1
ATOM 694 N N . LEU A 1 90 ? -1.203 1.049 20.496 1.00 65.00 90 LEU A N 1
ATOM 695 C CA . LEU A 1 90 ? -0.578 -0.075 19.805 1.00 65.00 90 LEU A CA 1
ATOM 696 C C . LEU A 1 90 ? -1.612 -0.765 18.908 1.00 65.00 90 LEU A C 1
ATOM 698 O O . LEU A 1 90 ? -2.319 -1.683 19.323 1.00 65.00 90 LEU A O 1
ATOM 702 N N . LEU A 1 91 ? -1.720 -0.304 17.662 1.00 74.75 91 LEU A N 1
ATOM 703 C CA . LEU A 1 91 ? -2.395 -1.069 16.618 1.00 74.75 91 LEU A CA 1
ATOM 704 C C . LEU A 1 91 ? -1.655 -2.399 16.415 1.00 74.75 91 LEU A C 1
ATOM 706 O O . LEU A 1 91 ? -0.428 -2.424 16.347 1.00 74.75 91 LEU A O 1
ATOM 710 N N . VAL A 1 92 ? -2.409 -3.494 16.308 1.00 79.44 92 VAL A N 1
ATOM 711 C CA . VAL A 1 92 ? -1.874 -4.831 16.023 1.00 79.44 92 VAL A CA 1
ATOM 712 C C . VAL A 1 92 ? -2.452 -5.296 14.687 1.00 79.44 92 VAL A C 1
ATOM 714 O O . VAL A 1 92 ? -3.674 -5.427 14.585 1.00 79.44 92 VAL A O 1
ATOM 717 N N . PRO A 1 93 ? -1.623 -5.547 13.661 1.00 84.81 93 PRO A N 1
ATOM 718 C CA . PRO A 1 93 ? -0.167 -5.340 13.591 1.00 84.81 93 PRO A CA 1
ATOM 719 C C . PRO A 1 93 ? 0.244 -3.851 13.650 1.00 84.81 93 PRO A C 1
ATOM 721 O O . PRO A 1 93 ? -0.588 -2.986 13.365 1.00 84.81 93 PRO A O 1
ATOM 724 N N . PRO A 1 94 ? 1.493 -3.507 14.011 1.00 87.06 94 PRO A N 1
ATOM 725 C CA . PRO A 1 94 ? 1.945 -2.115 14.071 1.00 87.06 94 PRO A CA 1
ATOM 726 C C . PRO A 1 94 ? 1.879 -1.409 12.709 1.00 87.06 94 PRO A C 1
ATOM 728 O O . PRO A 1 94 ? 1.963 -2.034 11.650 1.00 87.06 94 PRO A O 1
ATOM 731 N N . LEU A 1 95 ? 1.731 -0.081 12.735 1.00 86.75 95 LEU A N 1
ATOM 732 C CA . LEU A 1 95 ? 1.822 0.742 11.526 1.00 86.75 95 LEU A CA 1
ATOM 733 C C . LEU A 1 95 ? 3.262 0.776 11.014 1.00 86.75 95 LEU A C 1
ATOM 735 O O . LEU A 1 95 ? 4.195 0.894 11.807 1.00 86.75 95 LEU A O 1
ATOM 739 N N . GLU A 1 96 ? 3.428 0.792 9.696 1.00 86.06 96 GLU A N 1
ATOM 740 C CA . GLU A 1 96 ? 4.727 1.061 9.088 1.00 86.06 96 GLU A CA 1
ATOM 741 C C . GLU A 1 96 ? 5.291 2.427 9.568 1.00 86.06 96 GLU A C 1
ATOM 743 O O . GLU A 1 96 ? 4.540 3.418 9.685 1.00 86.06 96 GLU A O 1
ATOM 748 N N . PRO A 1 97 ? 6.593 2.505 9.912 1.00 79.38 97 PRO A N 1
ATOM 749 C CA . PRO A 1 97 ? 7.251 3.766 10.250 1.00 79.38 97 PRO A CA 1
ATOM 750 C C . PRO A 1 97 ? 7.247 4.748 9.067 1.00 79.38 97 PRO A C 1
ATOM 752 O O . PRO A 1 97 ? 7.210 4.350 7.910 1.00 79.38 97 PRO A O 1
ATOM 755 N N . TRP A 1 98 ? 7.271 6.051 9.367 1.00 63.28 98 TRP A N 1
ATOM 756 C CA . TRP A 1 98 ? 7.292 7.113 8.346 1.00 63.28 98 TRP A CA 1
ATOM 757 C C . TRP A 1 98 ? 8.606 7.170 7.551 1.00 63.28 98 TRP A C 1
ATOM 759 O O . TRP A 1 98 ? 8.596 7.621 6.408 1.00 63.28 98 TRP A O 1
ATOM 769 N N . ASP A 1 99 ? 9.704 6.704 8.149 1.00 55.50 99 ASP A N 1
ATOM 770 C CA . ASP A 1 99 ? 11.068 6.885 7.646 1.00 55.50 99 ASP A CA 1
ATOM 771 C C . ASP A 1 99 ? 11.571 5.661 6.871 1.00 55.50 99 ASP A C 1
ATOM 773 O O . ASP A 1 99 ? 12.587 5.054 7.204 1.00 55.50 99 ASP A O 1
ATOM 777 N N . THR A 1 100 ? 10.856 5.272 5.820 1.00 59.72 100 THR A N 1
ATOM 778 C CA . THR A 1 100 ? 11.498 4.520 4.736 1.00 59.72 100 THR A CA 1
ATOM 779 C C . THR A 1 100 ? 12.196 5.521 3.829 1.00 59.72 100 THR A C 1
ATOM 781 O O . THR A 1 100 ? 11.530 6.414 3.297 1.00 59.72 100 THR A O 1
ATOM 784 N N . ASP A 1 101 ? 13.512 5.370 3.652 1.00 66.56 101 ASP A N 1
ATOM 785 C CA . ASP A 1 101 ? 14.282 6.144 2.678 1.00 66.56 101 ASP A CA 1
ATOM 786 C C . ASP A 1 101 ? 13.508 6.243 1.354 1.00 66.56 101 ASP A C 1
ATOM 788 O O . ASP A 1 101 ? 12.942 5.239 0.895 1.00 66.56 101 ASP A O 1
ATOM 792 N N . PRO A 1 102 ? 13.444 7.434 0.730 1.00 74.75 102 PRO A N 1
ATOM 793 C CA . PRO A 1 102 ? 12.752 7.578 -0.535 1.00 74.75 102 PRO A CA 1
ATOM 794 C C . PRO A 1 102 ? 13.346 6.590 -1.536 1.00 74.75 102 PRO A C 1
ATOM 796 O O . PRO A 1 102 ? 14.559 6.528 -1.736 1.00 74.75 102 PRO A O 1
ATOM 799 N N . LEU A 1 103 ? 12.475 5.801 -2.163 1.00 79.06 103 LEU A N 1
ATOM 800 C CA . LEU A 1 103 ? 12.897 4.834 -3.165 1.00 79.06 103 LEU A CA 1
ATOM 801 C C . LEU A 1 103 ? 13.687 5.532 -4.281 1.00 79.06 103 LEU A C 1
ATOM 803 O O . LEU A 1 103 ? 13.320 6.611 -4.749 1.00 79.06 103 LEU A O 1
ATOM 807 N N . SER A 1 104 ? 14.754 4.892 -4.752 1.00 84.69 104 SER A N 1
ATOM 808 C CA . SER A 1 104 ? 15.458 5.356 -5.950 1.00 84.69 104 SER A CA 1
ATOM 809 C C . SER A 1 104 ? 14.531 5.345 -7.178 1.00 84.69 104 SER A C 1
ATOM 811 O O . SER A 1 104 ? 13.555 4.584 -7.217 1.00 84.69 104 SER A O 1
ATOM 813 N N . PRO A 1 105 ? 14.832 6.128 -8.233 1.00 83.19 105 PRO A N 1
ATOM 814 C CA . PRO A 1 105 ? 14.042 6.124 -9.464 1.00 83.19 105 PRO A CA 1
ATOM 815 C C . PRO A 1 105 ? 13.812 4.721 -10.049 1.00 83.19 105 PRO A C 1
ATOM 817 O O . PRO A 1 105 ? 12.684 4.399 -10.417 1.00 83.19 105 PRO A O 1
ATOM 820 N N . LEU A 1 106 ? 14.842 3.867 -10.047 1.00 84.56 106 LEU A N 1
ATOM 821 C CA . LEU A 1 106 ? 14.758 2.485 -10.530 1.00 84.56 106 LEU A CA 1
ATOM 822 C C . LEU A 1 106 ? 13.870 1.598 -9.642 1.00 84.56 106 LEU A C 1
ATOM 824 O O . LEU A 1 106 ? 13.092 0.794 -10.147 1.00 84.56 106 LEU A O 1
ATOM 828 N N . GLN A 1 107 ? 13.956 1.731 -8.316 1.00 86.19 107 GLN A N 1
ATOM 829 C CA . GLN A 1 107 ? 13.068 0.999 -7.400 1.00 86.19 107 GLN A CA 1
ATOM 830 C C . GLN A 1 107 ? 11.609 1.412 -7.579 1.00 86.19 107 GLN A C 1
ATOM 832 O O . GLN A 1 107 ? 10.707 0.588 -7.469 1.00 86.19 107 GLN A O 1
ATOM 837 N N . LEU A 1 108 ? 11.378 2.685 -7.876 1.00 82.56 108 LEU A N 1
ATOM 838 C CA . LEU A 1 108 ? 10.044 3.202 -8.124 1.00 82.56 108 LEU A CA 1
ATOM 839 C C . LEU A 1 108 ? 9.459 2.704 -9.444 1.00 82.56 108 LEU A C 1
ATOM 841 O O . LEU A 1 108 ? 8.268 2.413 -9.494 1.00 82.56 108 LEU A O 1
ATOM 845 N N . GLU A 1 109 ? 10.278 2.582 -10.487 1.00 84.69 109 GLU A N 1
ATOM 846 C CA . GLU A 1 109 ? 9.881 1.930 -11.738 1.00 84.69 109 GLU A CA 1
ATOM 847 C C . GLU A 1 109 ? 9.489 0.471 -11.488 1.00 84.69 109 GLU A C 1
ATOM 849 O O . GLU A 1 109 ? 8.364 0.087 -11.803 1.00 84.69 109 GLU A O 1
ATOM 854 N N . ARG A 1 110 ? 10.332 -0.285 -10.769 1.00 86.44 110 ARG A N 1
ATOM 855 C CA . ARG A 1 110 ? 10.023 -1.661 -10.344 1.00 86.44 110 ARG A CA 1
ATOM 856 C C . ARG A 1 110 ? 8.729 -1.756 -9.536 1.00 86.44 110 ARG A C 1
ATOM 858 O O . ARG A 1 110 ? 7.976 -2.704 -9.717 1.00 86.44 110 ARG A O 1
ATOM 865 N N . ALA A 1 111 ? 8.456 -0.786 -8.663 1.00 87.12 111 ALA A N 1
ATOM 866 C CA . ALA A 1 111 ? 7.228 -0.758 -7.869 1.00 87.12 111 ALA A CA 1
ATOM 867 C C . ALA A 1 111 ? 5.987 -0.570 -8.736 1.00 87.12 111 ALA A C 1
ATOM 869 O O . ALA A 1 111 ? 4.971 -1.207 -8.485 1.00 87.12 111 ALA A O 1
ATOM 870 N N . CYS A 1 112 ? 6.077 0.278 -9.761 1.00 88.88 112 CYS A N 1
ATOM 871 C CA . CYS A 1 112 ? 4.991 0.478 -10.713 1.00 88.88 112 CYS A CA 1
ATOM 872 C C . CYS A 1 112 ? 4.802 -0.758 -11.606 1.00 88.88 112 CYS A C 1
ATOM 874 O O . CYS A 1 112 ? 3.668 -1.149 -11.871 1.00 88.88 112 CYS A O 1
ATOM 876 N N . ASP A 1 113 ? 5.893 -1.378 -12.061 1.00 88.81 113 ASP A N 1
ATOM 877 C CA . ASP A 1 113 ? 5.843 -2.580 -12.901 1.00 88.81 113 ASP A CA 1
ATOM 878 C C . ASP A 1 113 ? 5.243 -3.767 -12.146 1.00 88.81 113 ASP A C 1
ATOM 880 O O . ASP A 1 113 ? 4.411 -4.482 -12.689 1.00 88.81 113 ASP A O 1
ATOM 884 N N . ALA A 1 114 ? 5.591 -3.937 -10.869 1.00 87.50 114 ALA A N 1
ATOM 885 C CA . ALA A 1 114 ? 5.104 -5.043 -10.049 1.00 87.50 114 ALA A CA 1
ATOM 886 C C . ALA A 1 114 ? 3.594 -4.990 -9.740 1.00 87.50 114 ALA A C 1
ATOM 888 O O . ALA A 1 114 ? 3.040 -5.965 -9.236 1.00 87.50 114 ALA A O 1
ATOM 889 N N . VAL A 1 115 ? 2.932 -3.864 -10.021 1.00 88.00 115 VAL A N 1
ATOM 890 C CA . VAL A 1 115 ? 1.475 -3.693 -9.885 1.00 88.00 115 VAL A CA 1
ATOM 891 C C . VAL A 1 115 ? 0.791 -3.449 -11.231 1.00 88.00 115 VAL A C 1
ATOM 893 O O . VAL A 1 115 ? -0.322 -2.925 -11.260 1.00 88.00 115 VAL A O 1
ATOM 896 N N . ASP A 1 116 ? 1.465 -3.786 -12.335 1.00 87.06 116 ASP A N 1
ATOM 897 C CA . ASP A 1 116 ? 0.979 -3.632 -13.710 1.00 87.06 116 ASP A CA 1
ATOM 898 C C . ASP A 1 116 ? 0.528 -2.198 -14.045 1.00 87.06 116 ASP A C 1
ATOM 900 O O . ASP A 1 116 ? -0.382 -1.964 -14.844 1.00 87.06 116 ASP A O 1
ATOM 904 N N . CYS A 1 117 ? 1.167 -1.192 -13.438 1.00 85.31 117 CYS A N 1
ATOM 905 C CA . CYS A 1 117 ? 0.834 0.195 -13.722 1.00 85.31 117 CYS A CA 1
ATOM 906 C C . CYS A 1 117 ? 1.179 0.543 -15.171 1.00 85.31 117 CYS A C 1
ATOM 908 O O . CYS A 1 117 ? 2.331 0.395 -15.587 1.00 85.31 117 CYS A O 1
ATOM 910 N N . ALA A 1 118 ? 0.229 1.137 -15.896 1.00 80.38 118 ALA A N 1
ATOM 911 C CA . ALA A 1 118 ? 0.427 1.554 -17.278 1.00 80.38 118 ALA A CA 1
ATOM 912 C C . ALA A 1 118 ? 1.678 2.454 -17.445 1.00 80.38 118 ALA A C 1
ATOM 914 O O . ALA A 1 118 ? 1.866 3.391 -16.657 1.00 80.38 118 ALA A O 1
ATOM 915 N N . PRO A 1 119 ? 2.533 2.217 -18.463 1.00 73.94 119 PRO A N 1
ATOM 916 C CA . PRO A 1 119 ? 3.759 2.991 -18.694 1.00 73.94 119 PRO A CA 1
ATOM 917 C C . PRO A 1 119 ? 3.533 4.497 -18.878 1.00 73.94 119 PRO A C 1
ATOM 919 O O . PRO A 1 119 ? 4.415 5.312 -18.603 1.00 73.94 119 PRO A O 1
ATOM 922 N N . ASP A 1 120 ? 2.350 4.878 -19.350 1.00 72.06 120 ASP A N 1
ATOM 923 C CA . ASP A 1 120 ? 1.965 6.247 -19.657 1.00 72.06 120 ASP A CA 1
ATOM 924 C C . ASP A 1 120 ? 1.291 6.975 -18.485 1.00 72.06 120 ASP A C 1
ATOM 926 O O . ASP A 1 120 ? 0.996 8.171 -18.607 1.00 72.06 120 ASP A O 1
ATOM 930 N N . ALA A 1 121 ? 1.110 6.295 -17.346 1.00 72.44 121 ALA A N 1
ATOM 931 C CA . ALA A 1 121 ? 0.512 6.854 -16.147 1.00 72.44 121 ALA A CA 1
ATOM 932 C C . ALA A 1 121 ? 1.206 8.157 -15.718 1.00 72.44 121 ALA A C 1
ATOM 934 O O . ALA A 1 121 ? 2.435 8.295 -15.706 1.00 72.44 121 ALA A O 1
ATOM 935 N N . ARG A 1 122 ? 0.400 9.143 -15.310 1.00 66.56 122 ARG A N 1
ATOM 936 C CA . ARG A 1 122 ? 0.851 10.508 -14.981 1.00 66.56 122 ARG A CA 1
ATOM 937 C C . ARG A 1 122 ? 1.991 10.548 -13.953 1.00 66.56 122 ARG A C 1
ATOM 939 O O . ARG A 1 122 ? 2.865 11.410 -14.044 1.00 66.56 122 ARG A O 1
ATOM 946 N N . HIS A 1 123 ? 2.001 9.627 -12.990 1.00 66.75 123 HIS A N 1
ATOM 947 C CA . HIS A 1 123 ? 3.035 9.554 -11.954 1.00 66.75 123 HIS A CA 1
ATOM 948 C C . HIS A 1 123 ? 4.354 8.931 -12.453 1.00 66.75 123 HIS A C 1
ATOM 950 O O . HIS A 1 123 ? 5.403 9.243 -11.890 1.00 66.75 123 HIS A O 1
ATOM 956 N N . ARG A 1 124 ? 4.334 8.120 -13.525 1.00 69.00 124 ARG A N 1
ATOM 957 C CA . ARG A 1 124 ? 5.546 7.696 -14.249 1.00 69.00 124 ARG A CA 1
ATOM 958 C C . ARG A 1 124 ? 6.130 8.865 -15.052 1.00 69.00 124 ARG A C 1
ATOM 960 O O . ARG A 1 124 ? 7.335 9.093 -15.017 1.00 69.00 124 ARG A O 1
ATOM 967 N N . ARG A 1 125 ? 5.278 9.672 -15.706 1.00 60.56 125 ARG A N 1
ATOM 968 C CA . ARG A 1 125 ? 5.705 10.822 -16.537 1.00 60.56 125 ARG A CA 1
ATOM 969 C C . ARG A 1 125 ? 6.373 11.950 -15.750 1.00 60.56 125 ARG A C 1
ATOM 971 O O . ARG A 1 125 ? 7.426 12.416 -16.176 1.00 60.56 125 ARG A O 1
ATOM 978 N N . ARG A 1 126 ? 5.831 12.329 -14.580 1.00 57.62 126 ARG A N 1
ATOM 979 C CA . ARG A 1 126 ? 6.425 13.372 -13.710 1.00 57.62 126 ARG A CA 1
ATOM 980 C C . ARG A 1 126 ? 7.898 13.112 -13.360 1.00 57.62 126 ARG A C 1
ATOM 982 O O . ARG A 1 126 ? 8.613 14.055 -13.057 1.00 57.62 126 ARG A O 1
ATOM 989 N N . ARG A 1 127 ? 8.356 11.856 -13.423 1.00 54.50 127 ARG A N 1
ATOM 990 C CA . ARG A 1 127 ? 9.720 11.430 -13.068 1.00 54.50 127 ARG A CA 1
ATOM 991 C C . ARG A 1 127 ? 10.738 11.611 -14.182 1.00 54.50 127 ARG A C 1
ATOM 993 O O . ARG A 1 127 ? 11.879 11.939 -13.883 1.00 54.50 127 ARG A O 1
ATOM 1000 N N . LYS A 1 128 ? 10.343 11.424 -15.448 1.00 54.88 128 LYS A N 1
ATOM 1001 C CA . LYS A 1 128 ? 11.243 11.692 -16.585 1.00 54.88 128 LYS A CA 1
ATOM 1002 C C . LYS A 1 128 ? 11.662 13.159 -16.605 1.00 54.88 128 LYS A C 1
ATOM 1004 O O . LYS A 1 128 ? 12.807 13.462 -16.905 1.00 54.88 128 LYS A O 1
ATOM 1009 N N . GLU A 1 129 ? 10.757 14.048 -16.209 1.00 49.84 129 GLU A N 1
ATOM 1010 C CA . GLU A 1 129 ? 11.041 15.478 -16.095 1.00 49.84 129 GLU A CA 1
ATOM 1011 C C . GLU A 1 129 ? 11.961 15.800 -14.908 1.00 49.84 129 GLU A C 1
ATOM 1013 O O . GLU A 1 129 ? 12.829 16.648 -15.054 1.00 49.84 129 GLU A O 1
ATOM 1018 N N . THR A 1 130 ? 11.847 15.112 -13.763 1.00 48.25 130 THR A N 1
ATOM 1019 C CA . THR A 1 130 ? 12.743 15.355 -12.610 1.00 48.25 130 THR A CA 1
ATOM 1020 C C . THR A 1 130 ? 14.142 14.767 -12.821 1.00 48.25 130 THR A C 1
ATOM 1022 O O . THR A 1 130 ? 15.128 15.432 -12.528 1.00 48.25 130 THR A O 1
ATOM 1025 N N . ALA A 1 131 ? 14.249 13.561 -13.389 1.00 47.00 131 ALA A N 1
ATOM 1026 C CA . ALA A 1 131 ? 15.538 12.936 -13.703 1.00 47.00 131 ALA A CA 1
ATOM 1027 C C . ALA A 1 131 ? 16.313 13.707 -14.791 1.00 47.00 131 ALA A C 1
ATOM 1029 O O . ALA A 1 131 ? 17.528 13.847 -14.701 1.00 47.00 131 ALA A O 1
ATOM 1030 N N . ALA A 1 132 ? 15.612 14.287 -15.773 1.00 44.28 132 ALA A N 1
ATOM 1031 C CA . ALA A 1 132 ? 16.227 15.128 -16.803 1.00 44.28 132 ALA A CA 1
ATOM 1032 C C . ALA A 1 132 ? 16.732 16.490 -16.282 1.00 44.28 132 ALA A C 1
ATOM 1034 O O . ALA A 1 132 ? 17.514 17.156 -16.963 1.00 44.28 132 ALA A O 1
ATOM 1035 N N . VAL A 1 133 ? 16.277 16.931 -15.104 1.00 46.88 133 VAL A N 1
ATOM 1036 C CA . VAL A 1 133 ? 16.757 18.165 -14.463 1.00 46.88 133 VAL A CA 1
ATOM 1037 C C . VAL A 1 133 ? 18.060 17.912 -13.699 1.00 46.88 133 VAL A C 1
ATOM 1039 O O . VAL A 1 133 ? 18.943 18.765 -13.745 1.00 46.88 133 VAL A O 1
ATOM 1042 N N . ASP A 1 134 ? 18.233 16.734 -13.091 1.00 43.03 134 ASP A N 1
ATOM 1043 C CA . ASP A 1 134 ? 19.459 16.390 -12.351 1.00 43.03 134 ASP A CA 1
ATOM 1044 C C . ASP A 1 134 ? 20.685 16.204 -13.265 1.00 43.03 134 ASP A C 1
ATOM 1046 O O . ASP A 1 134 ? 21.793 16.604 -12.909 1.00 43.03 134 ASP A O 1
ATOM 1050 N N . GLU A 1 135 ? 20.501 15.708 -14.492 1.00 44.78 135 GLU A N 1
ATOM 1051 C CA . GLU A 1 135 ? 21.591 15.561 -15.477 1.00 44.78 135 GLU A CA 1
ATOM 1052 C C . GLU A 1 135 ? 22.102 16.896 -16.054 1.00 44.78 135 GLU A C 1
ATOM 1054 O O . GLU A 1 135 ? 23.123 16.931 -16.741 1.00 44.78 135 GLU A O 1
ATOM 1059 N N . ARG A 1 136 ? 21.409 18.014 -15.793 1.00 48.81 136 ARG A N 1
ATOM 1060 C CA . ARG A 1 136 ? 21.777 19.350 -16.299 1.00 48.81 136 ARG A CA 1
ATOM 1061 C C . ARG A 1 136 ? 22.480 20.232 -15.273 1.00 48.81 136 ARG A C 1
ATOM 1063 O O . ARG A 1 136 ? 22.822 21.365 -15.611 1.00 48.81 136 ARG A O 1
ATOM 1070 N N . THR A 1 137 ? 22.728 19.744 -14.060 1.00 45.81 137 THR A N 1
ATOM 1071 C CA . THR A 1 137 ? 23.578 20.455 -13.101 1.00 45.81 137 THR A CA 1
ATOM 1072 C C . THR A 1 137 ? 25.036 20.344 -13.560 1.00 45.81 137 THR A C 1
ATOM 1074 O O . THR A 1 137 ? 25.585 19.241 -13.543 1.00 45.81 137 THR A O 1
ATOM 1077 N N . PRO A 1 138 ? 25.697 21.434 -14.002 1.00 48.19 138 PRO A N 1
ATOM 1078 C CA . PRO A 1 138 ? 27.103 21.350 -14.368 1.00 48.19 138 PRO A CA 1
ATOM 1079 C C . PRO A 1 138 ? 27.917 20.920 -13.144 1.00 48.19 138 PRO A C 1
ATOM 1081 O O . PRO A 1 138 ? 27.720 21.445 -12.046 1.00 48.19 138 PRO A O 1
ATOM 1084 N N . ALA A 1 139 ? 28.819 19.954 -13.335 1.00 52.34 139 ALA A N 1
ATOM 1085 C CA . ALA A 1 139 ? 29.712 19.493 -12.278 1.00 52.34 139 ALA A CA 1
ATOM 1086 C C . ALA A 1 139 ? 30.434 20.697 -11.639 1.00 52.34 139 ALA A C 1
ATOM 1088 O O . ALA A 1 139 ? 30.878 21.592 -12.371 1.00 52.34 139 ALA A O 1
ATOM 1089 N N . PRO A 1 140 ? 30.560 20.751 -10.299 1.00 55.56 140 PRO A N 1
ATOM 1090 C CA . PRO A 1 140 ? 31.257 21.848 -9.646 1.00 55.56 140 PRO A CA 1
ATOM 1091 C C . PRO A 1 140 ? 32.698 21.923 -10.177 1.00 55.56 140 PRO A C 1
ATOM 1093 O O . PRO A 1 140 ? 33.336 20.881 -10.366 1.00 55.56 140 PRO A O 1
ATOM 1096 N N . PRO A 1 141 ? 33.223 23.131 -10.455 1.00 54.41 141 PRO A N 1
ATOM 1097 C CA . PRO A 1 141 ? 34.560 23.274 -11.009 1.00 54.41 141 PRO A CA 1
ATOM 1098 C C . PRO A 1 141 ? 35.578 22.668 -10.042 1.00 54.41 141 PRO A C 1
ATOM 1100 O O . PRO A 1 141 ? 35.593 22.996 -8.855 1.00 54.41 141 PRO A O 1
ATOM 1103 N N . MET A 1 142 ? 36.422 21.767 -10.554 1.00 50.88 142 MET A N 1
ATOM 1104 C CA . MET A 1 142 ? 37.459 21.132 -9.743 1.00 50.88 142 MET A CA 1
ATOM 1105 C C . MET A 1 142 ? 38.385 22.194 -9.130 1.00 50.88 142 MET A C 1
ATOM 1107 O O . MET A 1 142 ? 38.772 23.138 -9.832 1.00 50.88 142 MET A O 1
ATOM 1111 N N . PRO A 1 143 ? 38.774 22.051 -7.850 1.00 50.88 143 PRO A N 1
ATOM 1112 C CA . PRO A 1 143 ? 39.694 22.982 -7.220 1.00 50.88 143 PRO A CA 1
ATOM 1113 C C . PRO A 1 143 ? 41.048 22.907 -7.931 1.00 50.88 143 PRO A C 1
ATOM 1115 O O . PRO A 1 143 ? 41.673 21.847 -8.014 1.00 50.88 143 PRO A O 1
ATOM 1118 N N . ARG A 1 144 ? 41.488 24.045 -8.472 1.00 54.38 144 ARG A N 1
ATOM 1119 C CA . ARG A 1 144 ? 42.832 24.189 -9.032 1.00 54.38 144 ARG A CA 1
ATOM 1120 C C . ARG A 1 144 ? 43.838 24.210 -7.879 1.00 54.38 144 ARG A C 1
ATOM 1122 O O . ARG A 1 144 ? 43.632 24.938 -6.911 1.00 54.38 144 ARG A O 1
ATOM 1129 N N . ARG A 1 145 ? 44.872 23.375 -7.992 1.00 61.84 145 ARG A N 1
ATOM 1130 C CA . ARG A 1 145 ? 46.071 23.425 -7.147 1.00 61.84 145 ARG A CA 1
ATOM 1131 C C . ARG A 1 145 ? 46.993 24.545 -7.602 1.00 61.84 145 ARG A C 1
ATOM 1133 O O . ARG A 1 145 ? 47.008 24.804 -8.827 1.00 61.84 145 ARG A O 1
#

pLDDT: mean 74.27, std 16.81, range [32.66, 95.12]

Foldseek 3Di:
DDPPDLCVVQVVLVVVVVVVFAKWKKKAQPPVGAIELDTHSGSVVRLLSLLCCCCQVVVDLVSSVRMDMDMDGPVVVVVSVVCVVPVPDCDVVHHDDPDRPPDDLVSSVVSCVSSVNDCPDPVNVVVVVVVVVVVPDPDDDDDDD